Protein AF-A0A519JST2-F1 (afdb_monomer_lite)

Secondary structure (DSSP, 8-state):
--THHHHHHHHHTT--EEEEEEEEHHHHHHHHHHTT-TTTEEEEEEE-TT-TTHHHHHHHHHHHHHT--GGG-EEEESSHHHHHHHHHHT-EEEEETTSSS-HHHHHTT-S-EE-----

Foldseek 3Di:
DPVVVVLVVCVVVVNAAADQECAAPVVQVVVCVVVVVVSRHPYYHYFDPPDDVRSLVSLLVVCVVVVDDQARDEAEEADVVSVVSNVSSVHHYAHEQPDDHHPVVVVVPDVRYDDDPDD

pLDDT: mean 89.12, std 12.89, range [38.56, 97.06]

Sequence (119 aa):
VNPTLSLTKLYNKKIMQSVLSATDQSNLDGMINHFNLNEYFKFVFGIDNKLAGSKVYRGHMLIKESGIHESKTIMIGDTLHDLEVGKELGIDVILISHGHQSLNRLKLHHTLVVDNYDS

Radius of gyration: 14.25 Å; chains: 1; bounding box: 37×31×35 Å

Structure (mmCIF, N/CA/C/O backbone):
data_AF-A0A519JST2-F1
#
_entry.id   AF-A0A519JST2-F1
#
loop_
_atom_site.group_PDB
_atom_site.id
_atom_site.type_symbol
_atom_site.label_atom_id
_atom_site.label_alt_id
_atom_site.label_comp_id
_atom_site.label_asym_id
_atom_site.label_entity_id
_atom_site.label_seq_id
_atom_site.pdbx_PDB_ins_code
_atom_site.Cartn_x
_atom_site.Cartn_y
_atom_site.Cartn_z
_atom_site.occupancy
_atom_site.B_iso_or_equiv
_atom_site.auth_seq_id
_atom_site.auth_comp_id
_atom_site.auth_asym_id
_atom_site.auth_atom_id
_atom_site.pdbx_PDB_model_num
ATOM 1 N N . VAL A 1 1 ? -7.285 11.893 -13.329 1.00 48.19 1 VAL A N 1
ATOM 2 C CA . VAL A 1 1 ? -7.803 11.899 -11.939 1.00 48.19 1 VAL A CA 1
ATOM 3 C C . VAL A 1 1 ? -6.706 12.437 -11.036 1.00 48.19 1 VAL A C 1
ATOM 5 O O . VAL A 1 1 ? -5.574 12.006 -11.198 1.00 48.19 1 VAL A O 1
ATOM 8 N N . ASN A 1 2 ? -6.985 13.404 -10.158 1.00 47.78 2 ASN A N 1
ATOM 9 C CA . ASN A 1 2 ? -5.994 13.860 -9.180 1.00 47.78 2 ASN A CA 1
ATOM 10 C C . ASN A 1 2 ? -5.872 12.759 -8.101 1.00 47.78 2 ASN A C 1
ATOM 12 O O . ASN A 1 2 ? -6.890 12.493 -7.459 1.00 47.78 2 ASN A O 1
ATOM 16 N N . PRO A 1 3 ? -4.728 12.062 -7.935 1.00 55.66 3 PRO A N 1
ATOM 17 C CA . PRO A 1 3 ? -4.608 10.895 -7.046 1.00 55.66 3 PRO A CA 1
ATOM 18 C C . PRO A 1 3 ? -5.040 11.181 -5.600 1.00 55.66 3 PRO A C 1
ATOM 20 O O . PRO A 1 3 ? -5.575 10.300 -4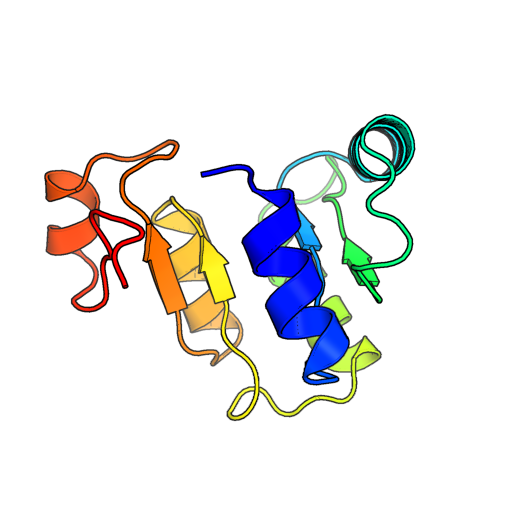.925 1.00 55.66 3 PRO A O 1
ATOM 23 N N . THR A 1 4 ? -4.934 12.438 -5.162 1.00 60.56 4 THR A N 1
ATOM 24 C CA . THR A 1 4 ? -5.441 12.915 -3.871 1.00 60.56 4 THR A CA 1
ATOM 25 C C . THR A 1 4 ? -6.941 12.652 -3.691 1.00 60.56 4 THR A C 1
ATOM 27 O O . THR A 1 4 ? -7.365 12.278 -2.604 1.00 60.56 4 THR A O 1
ATOM 30 N N . LEU A 1 5 ? -7.756 12.740 -4.752 1.00 62.97 5 LEU A N 1
ATOM 31 C CA . LEU A 1 5 ? -9.212 12.564 -4.670 1.00 62.97 5 LEU A CA 1
ATOM 32 C C . LEU A 1 5 ? -9.607 11.166 -4.161 1.00 62.97 5 LEU A C 1
ATOM 34 O O . LEU A 1 5 ? -10.588 11.032 -3.430 1.00 62.97 5 LEU A O 1
ATOM 38 N N . SER A 1 6 ? -8.851 10.127 -4.522 1.00 80.94 6 SER A N 1
ATOM 39 C CA . SER A 1 6 ? -9.120 8.755 -4.077 1.00 80.94 6 SER A CA 1
ATOM 40 C C . SER A 1 6 ? -8.717 8.545 -2.614 1.00 80.94 6 SER A C 1
ATOM 42 O O . SER A 1 6 ? -9.500 7.987 -1.844 1.00 80.94 6 SER A O 1
ATOM 44 N N . LEU A 1 7 ? -7.555 9.063 -2.204 1.00 85.88 7 LEU A N 1
ATOM 45 C CA . LEU A 1 7 ? -7.078 8.978 -0.816 1.00 85.88 7 LEU A CA 1
ATOM 46 C C . LEU A 1 7 ? -7.985 9.761 0.144 1.00 85.88 7 LEU A C 1
ATOM 48 O O . LEU A 1 7 ? -8.359 9.247 1.200 1.00 85.88 7 LEU A O 1
ATOM 52 N N . THR A 1 8 ? -8.422 10.962 -0.249 1.00 87.38 8 THR A N 1
ATOM 53 C CA . THR A 1 8 ? -9.361 11.776 0.535 1.00 87.38 8 THR A CA 1
ATOM 54 C C . THR A 1 8 ? -10.723 11.093 0.674 1.00 87.38 8 THR A C 1
ATOM 56 O O . THR A 1 8 ? -11.313 11.116 1.753 1.00 87.38 8 THR A O 1
ATOM 59 N N . LYS A 1 9 ? -11.233 10.428 -0.377 1.00 90.75 9 LYS A N 1
ATOM 60 C CA . LYS A 1 9 ? -12.489 9.657 -0.295 1.00 90.75 9 LYS A CA 1
ATOM 61 C C . LYS A 1 9 ? -12.402 8.534 0.744 1.00 90.75 9 LYS A C 1
ATOM 63 O O . LYS A 1 9 ? -13.338 8.367 1.525 1.00 90.75 9 LYS A O 1
ATOM 68 N N . LEU A 1 10 ? -11.306 7.772 0.761 1.00 92.56 10 LEU A N 1
ATOM 69 C CA . LEU A 1 10 ? -11.091 6.696 1.738 1.00 92.56 10 LEU A CA 1
ATOM 70 C C . LEU A 1 10 ? -10.921 7.251 3.158 1.00 92.56 10 LEU A C 1
ATOM 72 O O . LEU A 1 10 ? -11.539 6.742 4.096 1.00 92.56 10 LEU A O 1
ATOM 76 N N . TYR A 1 11 ? -10.175 8.347 3.293 1.00 92.62 11 TYR A N 1
ATOM 77 C CA . TYR A 1 11 ? -9.973 9.045 4.560 1.00 92.62 11 TYR A CA 1
ATOM 78 C C . TYR A 1 11 ? -11.290 9.547 5.162 1.00 92.62 11 TYR A C 1
ATOM 80 O O . TYR A 1 11 ? -11.601 9.252 6.315 1.00 92.62 11 TYR A O 1
ATOM 88 N N . ASN A 1 12 ? -12.132 10.206 4.361 1.00 93.50 12 ASN A N 1
ATOM 89 C CA . ASN A 1 12 ? -13.445 10.694 4.798 1.00 93.50 12 ASN A CA 1
ATOM 90 C C . ASN A 1 12 ? -14.399 9.553 5.186 1.00 93.50 12 ASN A C 1
ATOM 92 O O . ASN A 1 12 ? -15.266 9.730 6.042 1.00 93.50 12 ASN A O 1
ATOM 96 N N . LYS A 1 13 ? -14.222 8.364 4.595 1.00 94.94 13 LYS A N 1
ATOM 97 C CA . LYS A 1 13 ? -14.931 7.134 4.982 1.00 94.94 13 LYS A CA 1
ATOM 98 C C . LYS A 1 13 ? -14.346 6.454 6.227 1.00 94.94 13 LYS A C 1
ATOM 100 O O . LYS A 1 13 ? -14.857 5.412 6.627 1.00 94.94 13 LYS A O 1
ATOM 105 N N . LYS A 1 14 ? -13.312 7.033 6.851 1.00 94.06 14 LYS A N 1
ATOM 106 C CA . LYS A 1 14 ? -12.595 6.492 8.018 1.00 94.06 14 LYS A CA 1
ATOM 107 C C . LYS A 1 14 ? -11.980 5.111 7.764 1.00 94.06 14 LYS A C 1
ATOM 109 O O . LYS A 1 14 ? -11.844 4.311 8.687 1.00 94.06 14 LYS A O 1
ATOM 114 N N . ILE A 1 15 ? -11.605 4.832 6.516 1.00 94.81 15 ILE A N 1
ATOM 115 C CA . ILE A 1 15 ? -10.831 3.639 6.171 1.00 94.81 15 ILE A CA 1
ATOM 116 C C . ILE A 1 15 ? -9.369 3.935 6.501 1.00 94.81 15 ILE A C 1
ATOM 118 O O . ILE A 1 15 ? -8.821 4.945 6.057 1.00 94.81 15 ILE A O 1
ATOM 122 N N . MET A 1 16 ? -8.743 3.067 7.298 1.00 95.94 16 MET A N 1
ATOM 123 C CA . MET A 1 16 ? -7.323 3.192 7.607 1.00 95.94 16 MET A CA 1
ATOM 124 C C . MET A 1 16 ? -6.501 2.912 6.350 1.00 95.94 16 MET A C 1
ATOM 126 O O . MET A 1 16 ? -6.713 1.909 5.675 1.00 95.94 16 MET A O 1
ATOM 130 N N . GLN A 1 17 ? -5.558 3.800 6.050 1.00 96.12 17 GLN A N 1
ATOM 131 C CA . GLN A 1 17 ? -4.664 3.670 4.904 1.00 96.12 17 GLN A CA 1
ATOM 132 C C . GLN A 1 17 ? -3.224 3.566 5.401 1.00 96.12 17 GLN A C 1
ATOM 134 O O . GLN A 1 17 ? -2.860 4.141 6.432 1.00 96.12 17 GLN A O 1
ATOM 139 N N . SER A 1 18 ? -2.396 2.809 4.691 1.00 96.94 18 SER A N 1
ATOM 140 C CA . SER A 1 18 ? -0.977 2.623 5.005 1.00 96.94 18 SER A CA 1
ATOM 141 C C . SER A 1 18 ? -0.176 2.423 3.725 1.00 96.94 18 SER A C 1
ATOM 143 O O . SER A 1 18 ? -0.736 2.029 2.703 1.00 96.94 18 SER A O 1
ATOM 145 N N . VAL A 1 19 ? 1.127 2.690 3.786 1.00 96.56 19 VAL A N 1
ATOM 146 C CA . VAL A 1 19 ? 2.053 2.475 2.668 1.00 96.56 19 VAL A CA 1
ATOM 147 C C . VAL A 1 19 ? 3.050 1.391 3.041 1.00 96.56 19 VAL A C 1
ATOM 149 O O . VAL A 1 19 ? 3.691 1.475 4.084 1.00 96.56 19 VAL A O 1
ATOM 152 N N . LEU A 1 20 ? 3.210 0.408 2.157 1.00 95.81 20 LEU A N 1
ATOM 153 C CA . LEU A 1 20 ? 4.280 -0.582 2.199 1.00 95.81 20 LEU A CA 1
ATOM 154 C C . LEU A 1 20 ? 5.060 -0.491 0.883 1.00 95.81 20 LEU A C 1
ATOM 156 O O . LEU A 1 20 ? 4.585 -0.941 -0.161 1.00 95.81 20 LEU A O 1
ATOM 160 N N . SER A 1 21 ? 6.246 0.113 0.917 1.00 93.88 21 SER A N 1
ATOM 161 C CA . SER A 1 21 ? 7.048 0.393 -0.280 1.00 93.88 21 SER A CA 1
ATOM 162 C C . SER A 1 21 ? 8.365 -0.372 -0.276 1.00 93.88 21 SER A C 1
ATOM 164 O O . SER A 1 21 ? 8.936 -0.620 0.778 1.00 93.88 21 SER A O 1
ATOM 166 N N . ALA A 1 22 ? 8.869 -0.689 -1.471 1.00 91.06 22 ALA A N 1
ATOM 167 C CA . ALA A 1 22 ? 10.240 -1.159 -1.681 1.00 91.06 22 ALA A CA 1
ATOM 168 C C . ALA A 1 22 ? 11.274 -0.010 -1.685 1.00 91.06 22 ALA A C 1
ATOM 170 O O . ALA A 1 22 ? 12.456 -0.238 -1.916 1.00 91.06 22 ALA A O 1
ATOM 171 N N . THR A 1 23 ? 10.847 1.229 -1.448 1.00 91.44 23 THR A N 1
ATOM 172 C CA . THR A 1 23 ? 11.732 2.371 -1.178 1.00 91.44 23 THR A CA 1
ATOM 173 C C . THR A 1 23 ? 12.314 2.254 0.231 1.00 91.44 23 THR A C 1
ATOM 175 O O . THR A 1 23 ? 11.620 1.790 1.138 1.00 91.44 23 THR A O 1
ATOM 178 N N . ASP A 1 24 ? 13.555 2.692 0.448 1.00 92.44 24 ASP A N 1
ATOM 179 C CA . ASP A 1 24 ? 14.101 2.800 1.803 1.00 92.44 24 ASP A CA 1
ATOM 180 C C . ASP A 1 24 ? 13.278 3.768 2.667 1.00 92.44 24 ASP A C 1
ATOM 182 O O . ASP A 1 24 ? 12.662 4.708 2.160 1.00 92.44 24 ASP A O 1
ATOM 186 N N . GLN A 1 25 ? 13.265 3.536 3.982 1.00 93.38 25 GLN A N 1
ATOM 187 C CA . GLN A 1 25 ? 12.416 4.296 4.904 1.00 93.38 25 GLN A CA 1
ATOM 188 C C . GLN A 1 25 ? 12.660 5.811 4.828 1.00 93.38 25 GLN A C 1
ATOM 190 O O . GLN A 1 25 ? 11.701 6.568 4.731 1.00 93.38 25 GLN A O 1
ATOM 195 N N . SER A 1 26 ? 13.921 6.259 4.809 1.00 93.81 26 SER A N 1
ATOM 196 C CA . SER A 1 26 ? 14.253 7.691 4.775 1.00 93.81 26 SER A CA 1
ATOM 197 C C . SER A 1 26 ? 13.726 8.396 3.529 1.00 93.81 26 SER A C 1
ATOM 199 O O . SER A 1 26 ? 13.131 9.472 3.628 1.00 93.81 26 SER A O 1
ATOM 201 N N . ASN A 1 27 ? 13.918 7.795 2.354 1.00 94.50 27 ASN A N 1
ATOM 202 C CA . ASN A 1 27 ? 13.425 8.367 1.109 1.00 94.50 27 ASN A CA 1
ATOM 203 C C . ASN A 1 27 ? 11.899 8.305 1.039 1.00 94.50 27 ASN A C 1
ATOM 205 O O . ASN A 1 27 ? 1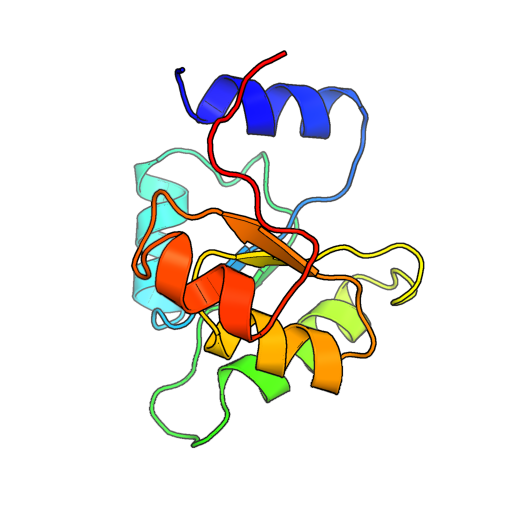1.277 9.264 0.581 1.00 94.50 27 ASN A O 1
ATOM 209 N N . LEU A 1 28 ? 11.287 7.223 1.533 1.00 95.88 28 LEU A N 1
ATOM 210 C CA . LEU A 1 28 ? 9.834 7.108 1.593 1.00 95.88 28 LEU A CA 1
ATOM 211 C C . LEU A 1 28 ? 9.219 8.209 2.466 1.00 95.88 28 LEU A C 1
ATOM 213 O O . LEU A 1 28 ? 8.292 8.882 2.021 1.00 95.88 28 LEU A O 1
ATOM 217 N N . ASP A 1 29 ? 9.761 8.439 3.662 1.00 95.75 29 ASP A N 1
ATOM 218 C CA . ASP A 1 29 ? 9.296 9.498 4.565 1.00 95.75 29 ASP A CA 1
ATOM 219 C C . ASP A 1 29 ? 9.439 10.881 3.907 1.00 95.75 29 ASP A C 1
ATOM 221 O O . ASP A 1 29 ? 8.519 11.705 3.952 1.00 95.75 29 ASP A O 1
ATOM 225 N N . GLY A 1 30 ? 10.557 11.110 3.208 1.00 97.06 30 GLY A N 1
ATOM 226 C CA . GLY A 1 30 ? 10.779 12.314 2.407 1.00 97.06 30 GLY A CA 1
ATOM 227 C C . GLY A 1 30 ? 9.719 12.513 1.318 1.00 97.06 30 GLY A C 1
ATOM 228 O O . GLY A 1 30 ? 9.198 13.620 1.169 1.00 97.06 30 GLY A O 1
ATOM 229 N N . MET A 1 31 ? 9.348 11.451 0.597 1.00 95.88 31 MET A N 1
ATOM 230 C CA . MET A 1 31 ? 8.295 11.489 -0.425 1.00 95.88 31 MET A CA 1
ATOM 231 C C . MET A 1 31 ? 6.917 11.775 0.181 1.00 95.88 31 MET A C 1
ATOM 233 O O . MET A 1 31 ? 6.205 12.648 -0.318 1.00 95.88 31 MET A O 1
ATOM 237 N N . ILE A 1 32 ? 6.544 11.086 1.265 1.00 96.56 32 ILE A N 1
ATOM 238 C CA . ILE A 1 32 ? 5.260 11.304 1.950 1.00 96.56 32 ILE A CA 1
ATOM 239 C C . ILE A 1 32 ? 5.136 12.759 2.405 1.00 96.56 32 ILE A C 1
ATOM 241 O O . ILE A 1 32 ? 4.087 13.376 2.202 1.00 96.56 32 ILE A O 1
ATOM 245 N N . ASN A 1 33 ? 6.209 13.330 2.953 1.00 96.06 33 ASN A N 1
ATOM 246 C CA . ASN A 1 33 ? 6.221 14.726 3.362 1.00 96.06 33 ASN A CA 1
ATOM 247 C C . ASN A 1 33 ? 6.166 15.689 2.169 1.00 96.06 33 ASN A C 1
ATOM 249 O O . ASN A 1 33 ? 5.360 16.614 2.171 1.00 96.06 33 ASN A O 1
ATOM 253 N N . HIS A 1 34 ? 6.970 15.453 1.130 1.00 96.06 34 HIS A N 1
ATOM 254 C CA . HIS A 1 34 ? 7.010 16.302 -0.061 1.00 96.06 34 HIS A CA 1
ATOM 255 C C . HIS A 1 34 ? 5.639 16.425 -0.747 1.00 96.06 34 HIS A C 1
ATOM 257 O O . HIS A 1 34 ? 5.257 17.513 -1.175 1.00 96.06 34 HIS A O 1
ATOM 263 N N . PHE A 1 35 ? 4.879 15.328 -0.807 1.00 93.44 35 PHE A N 1
ATOM 264 C CA . PHE A 1 35 ? 3.538 15.305 -1.397 1.00 93.44 35 PHE A CA 1
ATOM 265 C C . PHE A 1 35 ? 2.408 15.614 -0.396 1.00 93.44 35 PHE A C 1
ATOM 267 O O . PHE A 1 35 ? 1.238 15.517 -0.766 1.00 93.44 35 PHE A O 1
ATOM 274 N N . ASN A 1 36 ? 2.730 16.001 0.846 1.00 93.69 36 ASN A N 1
ATOM 275 C CA . ASN A 1 36 ? 1.773 16.285 1.925 1.00 93.69 36 ASN A CA 1
ATOM 276 C C . ASN A 1 36 ? 0.784 15.135 2.193 1.00 93.69 36 ASN A C 1
ATOM 278 O O . ASN A 1 36 ? -0.406 15.352 2.407 1.00 93.69 36 ASN A O 1
ATOM 282 N N . LEU A 1 37 ? 1.274 13.893 2.188 1.00 94.88 37 LEU A N 1
ATOM 283 C CA . LEU A 1 37 ? 0.438 12.699 2.343 1.00 94.88 37 LEU A CA 1
ATOM 284 C C . LEU A 1 37 ? 0.341 12.188 3.791 1.00 94.88 37 LEU A C 1
ATOM 286 O O . LEU A 1 37 ? -0.375 11.220 4.052 1.00 94.88 37 LEU A O 1
ATOM 290 N N . ASN A 1 38 ? 1.033 12.842 4.730 1.00 94.44 38 ASN A N 1
ATOM 291 C CA . ASN A 1 38 ? 1.113 12.445 6.142 1.00 94.44 38 ASN A CA 1
ATOM 292 C C . ASN A 1 38 ? -0.260 12.277 6.813 1.00 94.44 38 ASN A C 1
ATOM 294 O O . ASN A 1 38 ? -0.424 11.422 7.675 1.00 94.44 38 ASN A O 1
ATOM 298 N N . GLU A 1 39 ? -1.250 13.089 6.435 1.00 93.62 39 GLU A N 1
ATOM 299 C CA . GLU A 1 39 ? -2.588 13.025 7.036 1.00 93.62 39 GLU A CA 1
ATOM 300 C C . GLU A 1 39 ? -3.385 11.785 6.604 1.00 93.62 39 GLU A C 1
ATOM 302 O O . GLU A 1 39 ? -4.249 11.320 7.347 1.00 93.62 39 GLU A O 1
ATOM 307 N N . TYR A 1 40 ? -3.090 11.229 5.423 1.00 94.94 40 TYR A N 1
ATOM 308 C CA . TYR A 1 40 ? -3.851 10.119 4.850 1.00 94.94 40 TYR A CA 1
ATOM 309 C C . TYR A 1 40 ? -3.368 8.762 5.355 1.00 94.94 40 TYR A C 1
ATOM 311 O O . TYR A 1 40 ? -4.187 7.863 5.556 1.00 94.94 40 TYR A O 1
ATOM 319 N N . PHE A 1 41 ? -2.060 8.601 5.562 1.00 96.06 41 PHE A N 1
ATOM 320 C CA . PHE A 1 41 ? -1.455 7.314 5.898 1.00 96.06 41 PHE A CA 1
ATOM 321 C C . PHE A 1 41 ? -1.129 7.211 7.382 1.00 96.06 41 PHE A C 1
ATOM 323 O O . PHE A 1 41 ? -0.313 7.957 7.914 1.00 96.06 41 PHE A O 1
ATOM 330 N N . LYS A 1 42 ? -1.738 6.230 8.052 1.00 96.12 42 LYS A N 1
ATOM 331 C CA . LYS A 1 42 ? -1.497 5.976 9.475 1.00 96.12 42 LYS A CA 1
ATOM 332 C C . LYS A 1 42 ? -0.136 5.325 9.726 1.00 96.12 42 LYS A C 1
ATOM 334 O O . LYS A 1 42 ? 0.493 5.622 10.736 1.00 96.12 42 LYS A O 1
ATOM 339 N N . PHE A 1 43 ? 0.291 4.457 8.812 1.00 96.69 43 PHE A N 1
ATOM 340 C CA . PHE A 1 43 ? 1.567 3.752 8.864 1.00 96.69 43 PHE A CA 1
ATOM 341 C C . PHE A 1 43 ? 2.274 3.851 7.509 1.00 96.69 43 PHE A C 1
ATOM 343 O O . PHE A 1 43 ? 1.640 3.730 6.458 1.00 96.69 43 PHE A O 1
ATOM 350 N N . VAL A 1 44 ? 3.590 4.064 7.537 1.00 96.81 44 VAL A N 1
ATOM 351 C CA . VAL A 1 44 ? 4.439 4.240 6.351 1.00 96.81 44 VAL A CA 1
ATOM 352 C C . VAL A 1 44 ? 5.692 3.388 6.521 1.00 96.81 44 VAL A C 1
ATOM 354 O O . VAL A 1 44 ? 6.543 3.678 7.358 1.00 96.81 44 VAL A O 1
ATOM 357 N N . PHE A 1 45 ? 5.774 2.290 5.775 1.00 95.38 45 PHE A N 1
ATOM 358 C CA . PHE A 1 45 ? 6.811 1.272 5.911 1.00 95.38 45 PHE A CA 1
ATOM 359 C C . PHE A 1 45 ? 7.602 1.163 4.607 1.00 95.38 45 PHE A C 1
ATOM 361 O O . PHE A 1 45 ? 7.128 0.603 3.618 1.00 95.38 45 PHE A O 1
ATOM 368 N N . GLY A 1 46 ? 8.825 1.690 4.619 1.00 93.88 46 GLY A N 1
ATOM 369 C CA . GLY A 1 46 ? 9.842 1.394 3.613 1.00 93.88 46 GLY A CA 1
ATOM 370 C C . GLY A 1 46 ? 10.605 0.117 3.960 1.00 93.88 46 GLY A C 1
ATOM 371 O O . GLY A 1 46 ? 10.428 -0.451 5.044 1.00 93.88 46 GLY A O 1
ATOM 372 N N . ILE A 1 47 ? 11.470 -0.337 3.059 1.00 90.06 47 ILE A N 1
ATOM 373 C CA . ILE A 1 47 ? 12.364 -1.473 3.308 1.00 90.06 47 ILE A CA 1
ATOM 374 C C . ILE A 1 47 ? 13.696 -1.041 3.929 1.00 90.06 47 ILE A C 1
ATOM 376 O O . ILE A 1 47 ? 14.089 0.122 3.875 1.00 90.06 47 ILE A O 1
ATOM 380 N N . ASP A 1 48 ? 14.405 -2.010 4.507 1.00 72.94 48 ASP A N 1
ATOM 381 C CA . ASP A 1 48 ? 15.815 -1.883 4.873 1.00 72.94 48 ASP A CA 1
ATOM 382 C C . ASP A 1 48 ? 16.654 -2.665 3.850 1.00 72.94 48 ASP A C 1
ATOM 384 O O . ASP A 1 48 ? 16.399 -3.847 3.599 1.00 72.94 48 ASP A O 1
ATOM 388 N N . ASN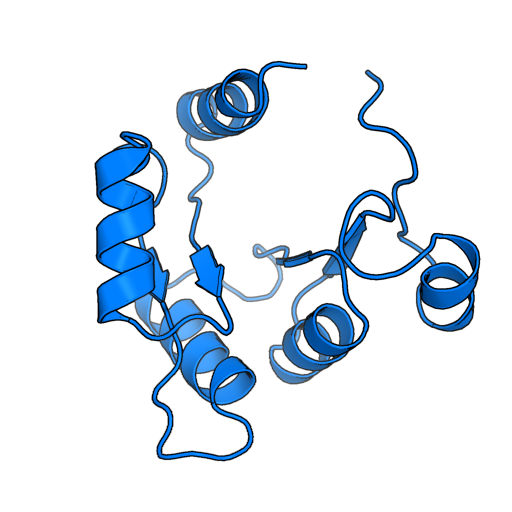 A 1 49 ? 17.655 -2.006 3.259 1.00 64.31 49 ASN A N 1
ATOM 389 C CA . ASN A 1 49 ? 18.532 -2.546 2.212 1.00 64.31 49 ASN A CA 1
ATOM 390 C C . ASN A 1 49 ? 19.389 -3.741 2.672 1.00 64.31 49 ASN A C 1
ATOM 392 O O . ASN A 1 49 ? 20.092 -4.343 1.862 1.00 64.31 49 ASN A O 1
ATOM 396 N N . LYS A 1 50 ? 19.366 -4.085 3.964 1.00 59.06 50 LYS A N 1
ATOM 397 C CA . LYS A 1 50 ? 20.180 -5.160 4.548 1.00 59.06 50 LYS A CA 1
ATOM 398 C C . LYS A 1 50 ? 19.531 -6.548 4.521 1.00 59.06 50 LYS A C 1
ATOM 400 O O . LYS A 1 50 ? 20.196 -7.510 4.899 1.00 59.06 50 LYS A O 1
ATOM 405 N N . LEU A 1 51 ? 18.272 -6.679 4.095 1.00 56.16 51 LEU A N 1
ATOM 406 C CA . LEU A 1 51 ? 17.538 -7.950 4.144 1.00 56.16 51 LEU A CA 1
ATOM 407 C C . LEU A 1 51 ? 16.904 -8.309 2.793 1.00 56.16 51 LEU A C 1
ATOM 409 O O . LEU A 1 51 ? 16.136 -7.535 2.223 1.00 56.16 51 LEU A O 1
ATOM 413 N N . ALA A 1 52 ? 17.169 -9.527 2.314 1.00 53.09 52 ALA A N 1
ATOM 414 C CA . ALA A 1 52 ? 16.355 -10.153 1.273 1.00 53.09 52 ALA A CA 1
ATOM 415 C C . ALA A 1 52 ? 14.936 -10.412 1.819 1.00 53.09 52 ALA A C 1
ATOM 417 O O . ALA A 1 52 ? 14.782 -10.766 2.986 1.00 53.09 52 ALA A O 1
ATOM 418 N N . GLY A 1 53 ? 13.892 -10.212 1.006 1.00 64.19 53 GLY A N 1
ATOM 419 C CA . GLY A 1 53 ? 12.497 -10.379 1.453 1.00 64.19 53 GLY A CA 1
ATOM 420 C C . GLY A 1 53 ? 11.988 -9.269 2.384 1.00 64.19 53 GLY A C 1
ATOM 421 O O . GLY A 1 53 ? 10.979 -9.437 3.071 1.00 64.19 53 GLY A O 1
ATOM 422 N N . SER A 1 54 ? 12.667 -8.120 2.405 1.00 80.12 54 SER A N 1
ATOM 423 C CA . SER A 1 54 ? 12.359 -6.990 3.284 1.00 80.12 54 SER A CA 1
ATOM 424 C C . SER A 1 54 ? 10.897 -6.543 3.217 1.00 80.12 54 SER A C 1
ATOM 426 O O . SER A 1 54 ? 10.327 -6.224 4.255 1.00 80.12 54 SER A O 1
ATOM 428 N N . LYS A 1 55 ? 10.243 -6.579 2.050 1.00 89.69 55 LYS A N 1
ATOM 429 C CA . LYS A 1 55 ? 8.844 -6.141 1.925 1.00 89.69 55 LYS A CA 1
ATOM 430 C C . LYS A 1 55 ? 7.851 -7.076 2.626 1.00 89.69 55 LYS A C 1
ATOM 432 O O . LYS A 1 55 ? 6.960 -6.578 3.305 1.00 89.69 55 LYS A O 1
ATOM 437 N N . VAL A 1 56 ? 8.036 -8.398 2.545 1.00 92.50 56 VAL A N 1
ATOM 438 C CA . VAL A 1 56 ? 7.198 -9.379 3.270 1.00 92.50 56 VAL A CA 1
ATOM 439 C C . VAL A 1 56 ? 7.355 -9.188 4.777 1.00 92.50 56 VAL A C 1
ATOM 441 O O . VAL A 1 56 ? 6.372 -9.032 5.499 1.00 92.50 56 VAL A O 1
ATOM 444 N N . TYR A 1 57 ? 8.600 -9.094 5.250 1.00 92.12 57 TYR A N 1
ATOM 445 C CA . TYR A 1 57 ? 8.892 -8.854 6.664 1.00 92.12 57 TYR A CA 1
ATOM 446 C C . TYR A 1 57 ? 8.265 -7.547 7.177 1.00 92.12 57 TYR A C 1
ATOM 448 O O . TYR A 1 57 ? 7.586 -7.529 8.206 1.00 92.12 57 TYR A O 1
ATOM 456 N N . ARG A 1 58 ? 8.450 -6.445 6.440 1.00 93.69 58 ARG A N 1
ATOM 457 C CA . ARG A 1 58 ? 7.851 -5.144 6.772 1.00 93.69 58 ARG A CA 1
ATOM 458 C C . ARG A 1 58 ? 6.322 -5.203 6.704 1.00 93.69 58 ARG A C 1
ATOM 460 O O . ARG A 1 58 ? 5.672 -4.587 7.541 1.00 93.69 58 ARG A O 1
ATOM 467 N N . GLY A 1 59 ? 5.759 -5.991 5.791 1.00 94.50 59 GLY A N 1
ATOM 468 C CA . GLY A 1 59 ? 4.327 -6.260 5.701 1.00 94.50 59 GLY A CA 1
ATOM 469 C C . GLY A 1 59 ? 3.762 -6.927 6.955 1.00 94.50 59 GLY A C 1
ATOM 470 O O . GLY A 1 59 ? 2.780 -6.439 7.507 1.00 94.50 59 GLY A O 1
ATOM 471 N N . HIS A 1 60 ? 4.413 -7.972 7.476 1.00 94.38 60 HIS A N 1
ATOM 472 C CA . HIS A 1 60 ? 3.967 -8.616 8.719 1.00 94.38 60 HIS A CA 1
ATOM 473 C C . HIS A 1 60 ? 4.019 -7.658 9.910 1.00 94.38 60 HIS A C 1
ATOM 475 O O . HIS A 1 60 ? 3.112 -7.655 10.745 1.00 94.38 60 HIS A O 1
ATOM 481 N N . MET A 1 61 ? 5.058 -6.820 9.989 1.00 94.31 61 MET A N 1
ATOM 482 C CA . MET A 1 61 ? 5.133 -5.797 11.033 1.00 94.31 61 MET A CA 1
ATOM 483 C C . MET A 1 61 ? 4.016 -4.762 10.894 1.00 94.31 61 MET A C 1
ATOM 485 O O . MET A 1 61 ? 3.376 -4.446 11.892 1.00 94.31 61 MET A O 1
ATOM 489 N N . LEU A 1 62 ? 3.729 -4.303 9.674 1.00 95.44 62 LEU A N 1
ATOM 490 C CA . LEU A 1 62 ? 2.633 -3.375 9.410 1.00 95.44 62 LEU A CA 1
ATOM 491 C C . LEU A 1 62 ? 1.281 -3.952 9.853 1.00 95.44 62 LEU A C 1
ATOM 493 O O . LEU A 1 62 ? 0.530 -3.274 10.549 1.00 95.44 62 LEU A O 1
ATOM 497 N N . ILE A 1 63 ? 0.975 -5.205 9.507 1.00 95.38 63 ILE A N 1
ATOM 498 C CA . ILE A 1 63 ? -0.283 -5.847 9.921 1.00 95.38 63 ILE A CA 1
ATOM 499 C C . ILE A 1 63 ? -0.379 -5.931 11.438 1.00 95.38 63 ILE A C 1
ATOM 501 O O . ILE A 1 63 ? -1.371 -5.484 12.020 1.00 95.38 63 ILE A O 1
ATOM 505 N N . LYS A 1 64 ? 0.691 -6.397 12.087 1.00 95.31 64 LYS A N 1
ATOM 506 C CA . LYS A 1 64 ? 0.765 -6.481 13.545 1.00 95.31 64 LYS A CA 1
ATOM 507 C C . LYS A 1 64 ? 0.569 -5.120 14.221 1.00 95.31 64 LYS A C 1
ATOM 509 O O . LYS A 1 64 ? -0.174 -5.040 15.195 1.00 95.31 64 LYS A O 1
ATOM 514 N N . GLU A 1 65 ? 1.221 -4.068 13.729 1.00 95.81 65 GLU A N 1
ATOM 515 C CA . GLU A 1 65 ? 1.108 -2.714 14.289 1.00 95.81 65 GLU A CA 1
ATOM 516 C C . GLU A 1 65 ? -0.251 -2.068 14.012 1.00 95.81 65 GLU A C 1
ATOM 518 O O . GLU A 1 65 ? -0.770 -1.343 14.861 1.00 95.81 65 GLU A O 1
ATOM 523 N N . SER A 1 66 ? -0.855 -2.357 12.857 1.00 94.81 66 SER A N 1
ATOM 524 C CA . SER A 1 66 ? -2.181 -1.841 12.515 1.00 94.81 66 SER A CA 1
ATOM 525 C C . SER A 1 66 ? -3.282 -2.393 13.419 1.00 94.81 66 SER A C 1
ATOM 527 O O . SER A 1 66 ? -4.290 -1.720 13.643 1.00 94.81 66 SER A O 1
ATOM 529 N N . GLY A 1 67 ? -3.105 -3.620 13.924 1.00 94.75 67 GLY A N 1
ATOM 530 C CA . GLY A 1 67 ? -4.131 -4.348 14.668 1.00 94.75 67 GLY A CA 1
ATOM 531 C C . GLY A 1 67 ? -5.367 -4.697 13.829 1.00 94.75 67 GLY A C 1
ATOM 532 O O . GLY A 1 67 ? -6.390 -5.097 14.390 1.00 94.75 67 GLY A O 1
ATOM 533 N N . ILE A 1 68 ? -5.307 -4.530 12.503 1.00 93.06 68 ILE A N 1
ATOM 534 C CA . ILE A 1 68 ? -6.380 -4.893 11.579 1.00 93.06 68 ILE A CA 1
ATOM 535 C C . ILE A 1 68 ? -6.163 -6.337 11.141 1.00 93.06 68 ILE A C 1
ATOM 537 O O . ILE A 1 68 ? -5.085 -6.713 10.696 1.00 93.06 68 ILE A O 1
ATOM 541 N N . HIS A 1 69 ? -7.216 -7.142 11.257 1.00 93.75 69 HIS A N 1
ATOM 542 C CA . HIS A 1 69 ? -7.210 -8.523 10.786 1.00 93.75 69 HIS A CA 1
ATOM 543 C C . HIS A 1 69 ? -6.943 -8.589 9.272 1.00 93.75 69 HIS A C 1
ATOM 545 O O . HIS A 1 69 ? -7.460 -7.764 8.511 1.00 93.75 69 HIS A O 1
ATOM 551 N N . GLU A 1 70 ? -6.202 -9.596 8.820 1.00 91.75 70 GLU A N 1
ATOM 552 C CA . GLU A 1 70 ? -5.798 -9.771 7.421 1.00 91.75 70 GLU A CA 1
ATOM 553 C C . GLU A 1 70 ? -7.024 -9.813 6.497 1.00 91.75 70 GLU A C 1
ATOM 555 O O . GLU A 1 70 ? -7.065 -9.127 5.482 1.00 91.75 70 GLU A O 1
ATOM 560 N N . SER A 1 71 ? -8.101 -10.483 6.932 1.00 94.69 71 SER A N 1
ATOM 561 C CA . SER A 1 71 ? -9.379 -10.566 6.197 1.00 94.69 71 SER A CA 1
ATOM 562 C C . SER A 1 71 ? -10.160 -9.244 6.085 1.00 94.69 71 SER A C 1
ATOM 564 O O . SER A 1 71 ? -11.235 -9.207 5.489 1.00 94.69 71 SER A O 1
ATOM 566 N N . LYS A 1 72 ? -9.712 -8.187 6.768 1.00 95.62 72 LYS A N 1
ATOM 567 C CA . LYS A 1 72 ? -10.260 -6.822 6.683 1.00 95.62 72 LYS A CA 1
ATOM 568 C C . LYS A 1 72 ? -9.260 -5.855 6.056 1.00 95.62 72 LYS A C 1
ATOM 570 O O . LYS A 1 72 ? -9.499 -4.647 6.049 1.00 95.62 72 LYS A O 1
ATOM 575 N N . THR A 1 73 ? -8.155 -6.386 5.555 1.00 96.00 73 THR A N 1
ATOM 576 C CA . THR A 1 73 ? -7.104 -5.640 4.888 1.00 96.00 73 THR 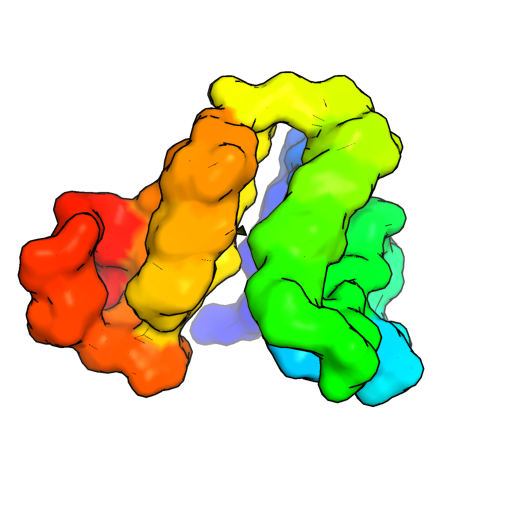A CA 1
ATOM 577 C C . THR A 1 73 ? -7.130 -5.998 3.410 1.00 96.00 73 THR A C 1
ATOM 579 O O . THR A 1 73 ? -7.473 -7.113 3.031 1.00 96.00 73 THR A O 1
ATOM 582 N N . ILE A 1 74 ? -6.787 -5.034 2.563 1.00 96.50 74 ILE A N 1
ATOM 583 C CA . ILE A 1 74 ? -6.595 -5.262 1.136 1.00 96.50 74 ILE A CA 1
ATOM 584 C C . ILE A 1 74 ? -5.323 -4.552 0.707 1.00 96.50 74 ILE A C 1
ATOM 586 O O . ILE A 1 74 ? -5.076 -3.412 1.110 1.00 96.50 74 ILE A O 1
ATOM 590 N N . MET A 1 75 ? -4.510 -5.225 -0.095 1.00 96.06 75 MET A N 1
ATOM 591 C CA . MET A 1 75 ? -3.300 -4.647 -0.650 1.00 96.06 75 MET A CA 1
ATOM 592 C C . MET A 1 75 ? -3.548 -4.196 -2.084 1.00 96.06 75 MET A C 1
ATOM 594 O O . MET A 1 75 ? -4.055 -4.952 -2.910 1.00 96.06 75 MET A O 1
ATOM 598 N N . ILE A 1 76 ? -3.182 -2.952 -2.380 1.00 95.62 76 ILE A N 1
ATOM 599 C CA . ILE A 1 76 ? -3.265 -2.382 -3.723 1.00 95.62 76 ILE A CA 1
ATOM 600 C C . ILE A 1 76 ? -1.835 -2.180 -4.220 1.00 95.62 76 ILE A C 1
ATOM 602 O O . ILE A 1 76 ? -1.068 -1.454 -3.590 1.00 95.62 76 ILE A O 1
ATOM 606 N N . GLY A 1 77 ? -1.482 -2.831 -5.326 1.00 94.19 77 GLY A N 1
ATOM 607 C CA . GLY A 1 77 ? -0.140 -2.781 -5.911 1.00 94.19 77 GLY A CA 1
ATOM 608 C C . GLY A 1 77 ? -0.169 -2.845 -7.433 1.00 94.19 77 GLY A C 1
ATOM 609 O O . GLY A 1 77 ? -1.233 -2.892 -8.044 1.00 94.19 77 GLY A O 1
ATOM 610 N N . ASP A 1 78 ? 0.998 -2.844 -8.057 1.00 94.56 78 ASP A N 1
ATOM 611 C CA . ASP A 1 78 ? 1.156 -2.800 -9.516 1.00 94.56 78 ASP A CA 1
ATOM 612 C C . ASP A 1 78 ? 2.188 -3.812 -10.035 1.00 94.56 78 ASP A C 1
ATOM 614 O O . ASP A 1 78 ? 2.524 -3.827 -11.222 1.00 94.56 78 ASP A O 1
ATOM 618 N N . THR A 1 79 ? 2.678 -4.691 -9.157 1.00 94.25 79 THR A N 1
ATOM 619 C CA . THR A 1 79 ? 3.646 -5.733 -9.496 1.00 94.25 79 THR A CA 1
ATOM 620 C C . THR A 1 79 ? 3.215 -7.121 -9.021 1.00 94.25 79 THR A C 1
ATOM 622 O O . THR A 1 79 ? 2.485 -7.288 -8.049 1.00 94.25 79 THR A O 1
ATOM 625 N N . LEU A 1 80 ? 3.749 -8.166 -9.657 1.00 95.00 80 LEU A N 1
ATOM 626 C CA . LEU A 1 80 ? 3.655 -9.540 -9.152 1.00 95.00 80 LEU A CA 1
ATOM 627 C C . LEU A 1 80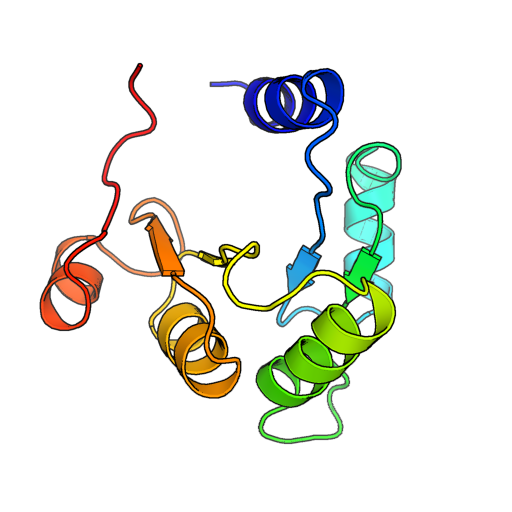 ? 4.325 -9.718 -7.782 1.00 95.00 80 LEU A C 1
ATOM 629 O O . LEU A 1 80 ? 3.961 -10.637 -7.056 1.00 95.00 80 LEU A O 1
ATOM 633 N N . HIS A 1 81 ? 5.274 -8.852 -7.420 1.00 93.25 81 HIS A N 1
ATOM 634 C CA . HIS A 1 81 ? 5.860 -8.873 -6.085 1.00 93.25 81 HIS A CA 1
ATOM 635 C C . HIS A 1 81 ? 4.851 -8.401 -5.030 1.00 93.25 81 HIS A C 1
ATOM 637 O O . HIS A 1 81 ? 4.802 -8.948 -3.936 1.00 93.25 81 HIS A O 1
ATOM 643 N N . ASP A 1 82 ? 3.976 -7.453 -5.371 1.00 94.69 82 ASP A N 1
ATOM 644 C CA . ASP A 1 82 ? 2.862 -7.086 -4.498 1.00 94.69 82 ASP A CA 1
ATOM 645 C C . ASP A 1 82 ? 1.902 -8.266 -4.298 1.00 94.69 82 ASP A C 1
ATOM 647 O O . ASP A 1 82 ? 1.483 -8.564 -3.182 1.00 94.69 82 ASP A O 1
ATOM 651 N N . LEU A 1 83 ? 1.606 -8.997 -5.374 1.00 96.31 83 LEU A N 1
ATOM 652 C CA . LEU A 1 83 ? 0.793 -10.207 -5.288 1.00 96.31 83 LEU A CA 1
ATOM 653 C C . LEU A 1 83 ? 1.421 -11.278 -4.385 1.00 96.31 83 LEU A C 1
ATOM 655 O O . LEU A 1 83 ? 0.711 -11.920 -3.616 1.00 96.31 83 LEU A O 1
ATOM 659 N N . GLU A 1 84 ? 2.732 -11.486 -4.489 1.00 95.38 84 GLU A N 1
ATOM 660 C CA . GLU A 1 84 ? 3.489 -12.402 -3.631 1.00 95.38 84 GLU A CA 1
ATOM 661 C C . GLU A 1 84 ? 3.417 -11.974 -2.162 1.00 95.38 84 GLU A C 1
ATOM 663 O O . GLU A 1 84 ? 3.026 -12.771 -1.315 1.00 95.38 84 GLU A O 1
ATOM 668 N N . VAL A 1 85 ? 3.697 -10.700 -1.869 1.00 94.94 85 VAL A N 1
ATOM 669 C CA . VAL A 1 85 ? 3.621 -10.158 -0.507 1.00 94.94 85 VAL A CA 1
ATOM 670 C C . VAL A 1 85 ? 2.220 -10.340 0.071 1.00 94.94 85 VAL A C 1
ATOM 672 O O . VAL A 1 85 ? 2.090 -10.852 1.175 1.00 94.94 85 VAL A O 1
ATOM 675 N N . GLY A 1 86 ? 1.162 -9.990 -0.664 1.00 96.00 86 GLY A N 1
ATOM 676 C CA . GLY A 1 86 ? -0.204 -10.172 -0.169 1.00 96.00 86 GLY A CA 1
ATOM 677 C C . GLY A 1 86 ? -0.551 -11.635 0.124 1.00 96.00 86 GLY A C 1
ATOM 678 O O . GLY A 1 86 ? -1.171 -11.913 1.148 1.00 96.00 86 GLY A O 1
ATOM 679 N N . LYS A 1 87 ? -0.080 -12.581 -0.703 1.00 95.69 87 LYS A N 1
ATOM 680 C CA . LYS A 1 87 ? -0.255 -14.025 -0.460 1.00 95.69 87 LYS A CA 1
ATOM 681 C C . LYS A 1 87 ? 0.446 -14.489 0.816 1.00 95.69 87 LYS A C 1
ATOM 683 O O . LYS A 1 87 ? -0.178 -15.188 1.606 1.00 95.69 87 LYS A O 1
ATOM 688 N N . GLU A 1 88 ? 1.693 -14.077 1.030 1.00 95.75 88 GLU A N 1
ATOM 689 C CA . GLU A 1 88 ? 2.454 -14.402 2.248 1.00 95.75 88 GLU A CA 1
ATOM 690 C C . GLU A 1 88 ? 1.808 -13.806 3.507 1.00 95.75 88 GLU A C 1
ATOM 692 O O . GLU A 1 88 ? 1.790 -14.427 4.569 1.00 95.75 88 GLU A O 1
ATOM 697 N N . LEU A 1 89 ? 1.217 -12.614 3.386 1.00 95.19 89 LEU A N 1
ATOM 698 C CA . LEU A 1 89 ? 0.501 -11.965 4.481 1.00 95.19 89 LEU A CA 1
ATOM 699 C C . LEU A 1 89 ? -0.915 -12.521 4.702 1.00 95.19 89 LEU A C 1
ATOM 701 O O . LEU A 1 89 ? -1.528 -12.178 5.706 1.00 95.19 89 LEU A O 1
ATOM 705 N N . GLY A 1 90 ? -1.457 -13.335 3.791 1.00 96.00 90 GLY A N 1
ATOM 706 C CA . GLY A 1 90 ? -2.843 -13.812 3.863 1.00 96.00 90 GLY A CA 1
ATOM 707 C C . GLY A 1 90 ? -3.895 -12.725 3.591 1.00 96.00 90 GLY A C 1
ATOM 708 O O . GLY A 1 90 ? -4.989 -12.779 4.151 1.00 96.00 90 GLY A O 1
ATOM 709 N N . ILE A 1 91 ? -3.563 -11.734 2.758 1.00 96.31 91 ILE A N 1
ATOM 710 C CA . ILE A 1 91 ? -4.385 -10.551 2.461 1.00 96.31 91 ILE A CA 1
ATOM 711 C C . ILE A 1 91 ? -4.838 -10.578 0.999 1.00 96.31 91 ILE A C 1
ATOM 713 O O . ILE A 1 91 ? -4.070 -10.934 0.102 1.00 96.31 91 ILE A O 1
ATOM 717 N N . ASP A 1 92 ? -6.066 -10.126 0.744 1.00 96.88 92 ASP A N 1
ATOM 718 C CA . ASP A 1 92 ? -6.557 -9.923 -0.617 1.00 96.88 92 ASP A CA 1
ATOM 719 C C . ASP A 1 92 ? -5.733 -8.865 -1.366 1.00 96.88 92 ASP A C 1
ATOM 721 O O . ASP A 1 92 ? -5.354 -7.828 -0.819 1.00 96.88 92 ASP A O 1
ATOM 725 N N . VAL A 1 93 ? -5.485 -9.099 -2.655 1.00 96.94 93 VAL A N 1
ATOM 726 C CA . VAL A 1 93 ? -4.698 -8.187 -3.495 1.00 96.94 93 VAL A CA 1
ATOM 727 C C . VAL A 1 93 ? -5.535 -7.683 -4.660 1.00 96.94 93 VAL A C 1
ATOM 729 O O . VAL A 1 93 ? -6.184 -8.465 -5.353 1.00 96.94 93 VAL A O 1
ATOM 732 N N . ILE A 1 94 ? -5.470 -6.381 -4.921 1.00 95.94 94 ILE A N 1
ATOM 733 C CA . ILE A 1 94 ? -5.901 -5.764 -6.177 1.00 95.94 94 ILE A CA 1
ATOM 734 C C . ILE A 1 94 ? -4.648 -5.271 -6.892 1.00 95.94 94 ILE A C 1
ATOM 736 O O . ILE A 1 94 ? -3.879 -4.491 -6.328 1.00 95.94 94 ILE A O 1
ATOM 740 N N . LEU A 1 95 ? -4.451 -5.702 -8.138 1.00 95.75 95 LEU A N 1
ATOM 741 C CA . LEU A 1 95 ? -3.352 -5.205 -8.964 1.00 95.75 95 LEU A CA 1
ATOM 742 C C . LEU A 1 95 ? -3.852 -4.146 -9.943 1.00 95.75 95 LEU A C 1
ATOM 744 O O . LEU A 1 95 ? -4.929 -4.289 -10.518 1.00 95.75 95 LEU A O 1
ATOM 748 N N . ILE A 1 96 ? -3.067 -3.098 -10.156 1.00 92.38 96 ILE A N 1
ATOM 749 C CA . ILE A 1 96 ? -3.375 -2.008 -11.082 1.00 92.38 96 ILE A CA 1
ATOM 750 C C . ILE A 1 96 ? -2.343 -2.027 -12.209 1.00 92.38 96 ILE A C 1
ATOM 752 O O . ILE A 1 96 ? -1.142 -1.998 -11.960 1.00 92.38 96 ILE A O 1
ATOM 756 N N . SER A 1 97 ? -2.801 -2.083 -13.459 1.00 90.62 97 SER A N 1
ATOM 757 C CA . SER A 1 97 ? -1.932 -2.226 -14.644 1.00 90.62 97 SER A CA 1
ATOM 758 C C . SER A 1 97 ? -1.241 -0.938 -15.099 1.00 90.62 97 SER A C 1
ATOM 760 O O . SER A 1 97 ? -0.368 -0.980 -15.962 1.00 90.62 97 SER A O 1
ATOM 762 N N . HIS A 1 98 ? -1.619 0.203 -14.524 1.00 85.50 98 HIS A N 1
ATOM 763 C CA . HIS A 1 98 ? -1.090 1.531 -14.850 1.00 85.50 98 HIS A CA 1
ATOM 764 C C . HIS A 1 98 ? 0.225 1.882 -14.134 1.00 85.50 98 HIS A C 1
ATOM 766 O O . HIS A 1 98 ? 0.597 3.053 -14.065 1.00 85.50 98 HIS A O 1
ATOM 772 N N . GLY A 1 99 ? 0.909 0.887 -13.575 1.00 85.88 99 GLY A N 1
ATOM 773 C CA . GLY A 1 99 ? 2.180 1.053 -12.881 1.00 85.88 99 GLY A CA 1
ATOM 774 C C . GLY A 1 99 ? 3.340 0.351 -13.590 1.00 85.88 99 GLY A C 1
ATOM 775 O O . GLY A 1 99 ? 3.511 0.462 -14.803 1.00 85.88 99 GLY A O 1
ATOM 776 N N . HIS A 1 100 ? 4.158 -0.375 -12.832 1.00 88.50 100 HIS A N 1
ATOM 777 C CA . HIS A 1 100 ? 5.398 -0.996 -13.304 1.00 88.50 100 HIS A CA 1
ATOM 778 C C . HIS A 1 100 ? 5.193 -2.198 -14.235 1.00 88.50 100 HIS A C 1
ATOM 780 O O . HIS A 1 100 ? 6.090 -2.525 -15.016 1.00 88.50 100 HIS A O 1
ATOM 786 N N . GLN A 1 101 ? 4.064 -2.906 -14.142 1.00 91.94 101 GLN A N 1
ATOM 787 C CA . GLN A 1 101 ? 3.809 -4.105 -14.940 1.00 91.94 101 GLN A CA 1
ATOM 788 C C . GLN A 1 101 ? 2.510 -4.001 -15.734 1.00 91.94 101 GLN A C 1
ATOM 790 O O . GLN A 1 101 ? 1.481 -3.556 -15.238 1.00 91.94 101 GLN A O 1
ATOM 795 N N . SER A 1 102 ? 2.563 -4.459 -16.988 1.00 92.25 102 SER A N 1
ATOM 796 C CA . SER A 1 102 ? 1.445 -4.359 -17.923 1.00 92.25 102 SER A CA 1
ATOM 797 C C . SER A 1 102 ? 0.271 -5.263 -17.548 1.00 92.25 102 SER A C 1
ATOM 799 O O . SER A 1 102 ? 0.445 -6.339 -16.970 1.00 92.25 102 SER A O 1
ATOM 801 N N . LEU A 1 103 ? -0.929 -4.874 -17.988 1.00 92.50 103 LEU A N 1
ATOM 802 C CA . LEU A 1 103 ? -2.163 -5.642 -17.809 1.00 92.50 103 LEU A CA 1
ATOM 803 C C . LEU A 1 103 ? -2.006 -7.116 -18.196 1.00 92.50 103 LEU A C 1
ATOM 805 O O . LEU A 1 103 ? -2.372 -8.002 -17.427 1.00 92.50 103 LEU A O 1
ATOM 809 N N . ASN A 1 104 ? -1.441 -7.373 -19.381 1.00 93.88 104 ASN A N 1
ATOM 810 C CA . ASN A 1 104 ? -1.259 -8.728 -19.902 1.00 93.88 104 ASN A CA 1
ATOM 811 C C . ASN A 1 104 ? -0.370 -9.566 -18.984 1.00 93.88 104 ASN A C 1
ATOM 813 O O . ASN A 1 104 ? -0.659 -10.736 -18.767 1.00 93.88 104 ASN A O 1
ATOM 817 N N . ARG A 1 105 ? 0.685 -8.973 -18.411 1.00 94.00 105 ARG A N 1
ATOM 818 C CA . ARG A 1 105 ? 1.561 -9.671 -17.467 1.00 94.00 105 ARG A CA 1
ATOM 819 C C . ARG A 1 105 ? 0.826 -9.989 -16.168 1.00 94.00 105 ARG A C 1
ATOM 821 O O . ARG A 1 105 ? 0.926 -11.108 -15.681 1.00 94.00 105 ARG A O 1
ATOM 828 N N . LEU A 1 106 ? 0.086 -9.030 -15.619 1.00 94.38 106 LEU A N 1
ATOM 829 C CA . LEU A 1 106 ? -0.614 -9.195 -14.344 1.00 94.38 106 LEU A CA 1
ATOM 830 C C . LEU A 1 106 ? -1.758 -10.219 -14.440 1.00 94.38 106 LEU A C 1
ATOM 832 O O . LEU A 1 106 ? -1.875 -11.088 -13.576 1.00 94.38 106 LEU A O 1
ATOM 836 N N . LYS A 1 107 ? -2.549 -10.183 -15.522 1.00 94.62 107 LYS A N 1
ATOM 837 C CA . LYS A 1 107 ? -3.695 -11.089 -15.736 1.00 94.62 107 LYS A CA 1
ATOM 838 C C . LYS A 1 107 ? -3.320 -12.565 -15.885 1.00 94.62 107 LYS A C 1
ATOM 840 O O . LYS A 1 107 ? -4.177 -13.422 -15.699 1.00 94.62 107 LYS A O 1
ATOM 845 N N . LEU A 1 108 ? -2.060 -12.879 -16.188 1.00 95.88 108 LEU A N 1
ATOM 846 C CA . LEU A 1 108 ? -1.575 -14.265 -16.203 1.00 95.88 108 LEU A CA 1
ATOM 847 C C . LEU A 1 108 ? -1.480 -14.876 -14.799 1.00 95.88 108 LEU A C 1
ATOM 849 O O . LEU A 1 108 ? -1.489 -16.097 -14.666 1.00 95.88 108 LEU A O 1
ATOM 853 N N . HIS A 1 109 ? -1.372 -14.045 -13.760 1.00 96.06 109 HIS A N 1
ATOM 854 C CA . HIS A 1 109 ? -1.097 -14.495 -12.394 1.00 96.06 109 HIS A CA 1
ATOM 855 C C . HIS A 1 109 ? -2.185 -14.120 -11.389 1.00 96.06 109 HIS A C 1
ATOM 857 O O . HIS A 1 109 ? -2.199 -14.675 -10.287 1.00 96.06 109 HIS A O 1
ATOM 863 N N . HIS A 1 110 ? -3.074 -13.189 -11.742 1.00 96.50 110 HIS A N 1
ATOM 864 C CA . HIS A 1 110 ? -4.145 -12.737 -10.866 1.00 96.50 110 HIS A CA 1
ATOM 865 C C . HIS A 1 110 ? -5.398 -12.355 -11.642 1.00 96.50 110 HIS A C 1
ATOM 867 O O . HIS A 1 110 ? -5.320 -11.764 -12.718 1.00 96.50 110 HIS A O 1
ATOM 873 N N . THR A 1 111 ? -6.562 -12.669 -11.084 1.00 92.12 111 THR A N 1
ATOM 874 C CA . THR A 1 111 ? -7.855 -12.365 -11.713 1.00 92.12 111 THR A CA 1
ATOM 875 C C . THR A 1 111 ? -8.314 -10.938 -11.426 1.00 92.12 111 THR A C 1
ATOM 877 O O . THR A 1 111 ? -8.936 -10.311 -12.284 1.00 92.12 111 THR A O 1
ATOM 880 N N . LEU A 1 112 ? -7.983 -10.399 -10.249 1.00 93.94 112 LEU A N 1
ATOM 881 C CA . LEU A 1 112 ? -8.404 -9.069 -9.815 1.00 93.94 112 LEU A CA 1
ATOM 882 C C . LEU A 1 112 ? -7.371 -8.011 -10.222 1.00 93.94 112 LEU A C 1
ATOM 884 O O . LEU A 1 112 ? -6.577 -7.528 -9.412 1.00 93.94 112 LEU A O 1
ATOM 888 N N . VAL A 1 113 ? -7.379 -7.685 -11.517 1.00 92.94 113 VAL A N 1
ATOM 889 C CA . VAL A 1 113 ? -6.526 -6.652 -12.118 1.00 92.94 113 VAL A CA 1
ATOM 890 C C . VAL A 1 113 ? -7.391 -5.529 -12.680 1.00 92.94 113 VAL A C 1
ATOM 892 O O . VAL A 1 113 ? -8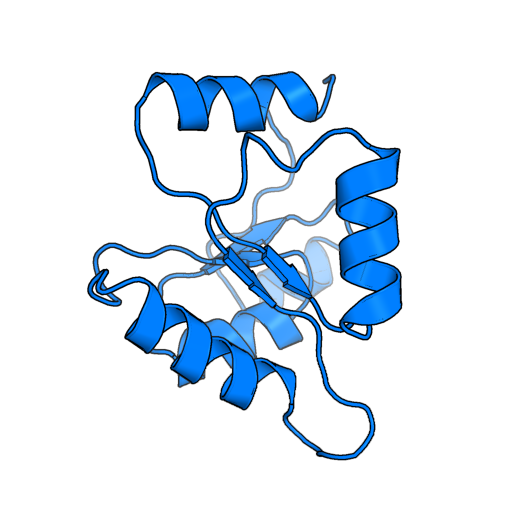.255 -5.770 -13.526 1.00 92.94 113 VAL A O 1
ATOM 895 N N . VAL A 1 114 ? -7.143 -4.304 -12.224 1.00 90.75 114 VAL A N 1
ATOM 896 C CA . VAL A 1 114 ? -7.870 -3.096 -12.620 1.00 90.75 114 VAL A CA 1
ATOM 897 C C . VAL A 1 114 ? -7.068 -2.342 -13.674 1.00 90.75 114 VAL A C 1
ATOM 899 O O . VAL A 1 114 ? -5.935 -1.929 -13.433 1.00 90.75 114 VAL A O 1
ATOM 902 N N . ASP A 1 115 ? -7.688 -2.164 -14.840 1.00 82.12 115 ASP A N 1
ATOM 903 C CA . ASP A 1 115 ? -7.090 -1.517 -16.012 1.00 82.12 115 ASP A CA 1
ATOM 904 C C . ASP A 1 115 ? -7.572 -0.089 -16.244 1.00 82.12 115 ASP A C 1
ATOM 906 O O . ASP A 1 115 ? -7.179 0.506 -17.225 1.00 82.12 115 ASP A O 1
ATOM 910 N N . ASN A 1 116 ? -8.430 0.461 -15.381 1.00 68.44 116 ASN A N 1
ATOM 911 C CA . ASN A 1 116 ? -8.845 1.867 -15.392 1.00 68.44 116 ASN A CA 1
ATOM 912 C C . ASN A 1 116 ? -9.480 2.238 -14.047 1.00 68.44 116 ASN A C 1
ATOM 914 O O . ASN A 1 116 ? -10.236 1.454 -13.473 1.00 68.44 116 ASN A O 1
ATOM 918 N N . TYR A 1 117 ? -9.197 3.446 -13.554 1.00 57.56 117 TYR A N 1
ATOM 919 C CA . TYR A 1 117 ? -9.878 4.027 -12.393 1.00 57.56 117 TYR A CA 1
ATOM 920 C C . TYR A 1 117 ? -11.207 4.670 -12.823 1.00 57.56 117 TYR A C 1
ATOM 922 O O . TYR A 1 117 ? -11.351 5.884 -12.714 1.00 57.56 117 TYR A O 1
ATOM 930 N N . ASP A 1 118 ? -12.162 3.882 -13.319 1.00 47.69 118 ASP A N 1
ATOM 931 C CA . ASP A 1 118 ? -13.479 4.395 -13.721 1.00 47.69 118 ASP A CA 1
ATOM 932 C C . ASP A 1 118 ? -14.599 3.825 -12.844 1.00 47.69 118 ASP A C 1
ATOM 934 O O . ASP A 1 118 ? -15.020 2.674 -12.978 1.00 47.69 118 ASP A O 1
ATOM 938 N N . SER A 1 119 ? -15.056 4.651 -11.899 1.00 38.56 119 SER A N 1
ATOM 939 C CA . SER A 1 119 ? -16.469 5.014 -11.660 1.00 38.56 119 SER A CA 1
ATOM 940 C C . SER A 1 119 ? -16.590 6.097 -10.579 1.00 38.56 119 SER A C 1
ATOM 942 O O . SER A 1 119 ? -15.904 6.022 -9.531 1.00 38.56 119 SER A O 1
#